Protein AF-A0A9D7UFI7-F1 (afdb_monomer_lite)

Secondary structure (DSSP, 8-state):
----SHHHHHHHHHHHHHHHHHHHHHHHHHHHHHHHH-GGGTT-EEEEEEEETTTEEEEEEES--HHHHHHHHTTTHHHHHHHHHHHHT-SSPPEEEEEE-HHHHHHHHHHHHHHHHTT-

Radius of gyration: 17.79 Å; chains: 1; bounding box: 50×37×48 Å

Foldseek 3Di:
DDDPPDVVVVVQVVLQVVLFVLLLVQLQVVLVVVCVVPVLSPQKDFDGWGGDGNAEIETEIERHDPVSLVCCQPVCVVVSQVSSCVSVVDPDGHHYHYDYPVVVVVVVVVVVVVVVVVVD

Structure (mmCIF, N/CA/C/O backbone):
data_AF-A0A9D7UFI7-F1
#
_entry.id   AF-A0A9D7UFI7-F1
#
loop_
_atom_site.group_PDB
_atom_site.id
_atom_site.type_symbol
_atom_site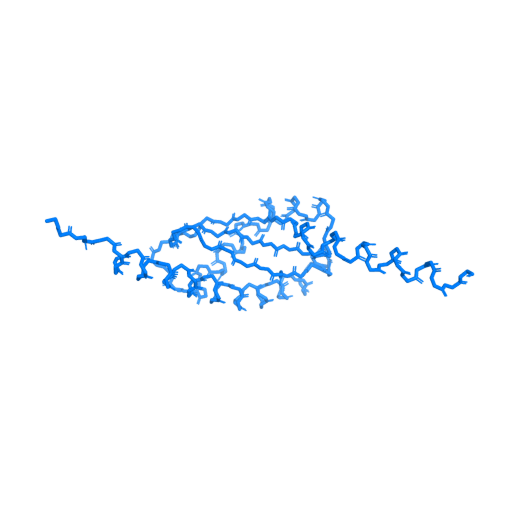.label_atom_id
_atom_site.label_alt_id
_atom_site.label_comp_id
_atom_site.label_asym_id
_atom_site.label_entity_id
_atom_site.label_seq_id
_atom_site.pdbx_PDB_ins_code
_atom_site.Cartn_x
_atom_site.Cartn_y
_atom_site.Cartn_z
_atom_site.occupancy
_atom_site.B_iso_or_equiv
_atom_site.auth_seq_id
_atom_site.auth_comp_id
_atom_site.auth_asym_id
_atom_site.auth_atom_id
_atom_site.pdbx_PDB_model_num
ATOM 1 N N . MET A 1 1 ? -16.752 23.653 34.325 1.00 39.69 1 MET A N 1
ATOM 2 C CA . MET A 1 1 ? -16.369 23.296 32.941 1.00 39.69 1 MET A CA 1
ATOM 3 C C . MET A 1 1 ? -15.681 21.943 32.984 1.00 39.69 1 MET A C 1
ATOM 5 O O . MET A 1 1 ? -14.606 21.852 33.553 1.00 39.69 1 MET A O 1
ATOM 9 N N . ILE A 1 2 ? -16.325 20.886 32.492 1.00 47.53 2 ILE A N 1
ATOM 10 C CA . ILE A 1 2 ? -15.761 19.527 32.475 1.00 47.53 2 ILE A CA 1
ATOM 11 C C . ILE A 1 2 ? -15.267 19.288 31.047 1.00 47.53 2 ILE A C 1
ATOM 13 O O . ILE A 1 2 ? -16.065 19.430 30.129 1.00 47.53 2 ILE A O 1
ATOM 17 N N . LEU A 1 3 ? -13.977 18.988 30.858 1.00 46.88 3 LEU A N 1
ATOM 18 C CA . LEU A 1 3 ? -13.352 18.637 29.573 1.00 46.88 3 LEU A CA 1
ATOM 19 C C . LEU A 1 3 ? -13.590 17.141 29.277 1.00 46.88 3 LEU A C 1
ATOM 21 O O . LEU A 1 3 ? -12.829 16.315 29.774 1.00 46.88 3 LEU A O 1
ATOM 25 N N . PRO A 1 4 ? -14.587 16.729 28.467 1.00 45.06 4 PRO A N 1
ATOM 26 C CA . PRO A 1 4 ? -14.924 15.314 28.302 1.00 45.06 4 PRO A CA 1
ATOM 27 C C . PRO A 1 4 ? -14.201 14.658 27.110 1.00 45.06 4 PRO A C 1
ATOM 29 O O . PRO A 1 4 ? -14.547 13.543 26.725 1.00 45.06 4 PRO A O 1
ATOM 32 N N . ASN A 1 5 ? -13.239 15.335 26.469 1.00 53.03 5 ASN A N 1
ATOM 33 C CA . ASN A 1 5 ? -12.857 15.004 25.088 1.00 53.03 5 ASN A CA 1
ATOM 34 C C . ASN A 1 5 ? -11.418 14.524 24.860 1.00 53.03 5 ASN A C 1
ATOM 36 O O . ASN A 1 5 ? -11.125 14.056 23.762 1.00 53.03 5 ASN A O 1
ATOM 40 N N . ILE A 1 6 ? -10.522 14.574 25.847 1.00 55.50 6 ILE A N 1
ATOM 41 C CA . ILE A 1 6 ? -9.111 14.208 25.617 1.00 55.50 6 ILE A CA 1
ATOM 42 C C . ILE A 1 6 ? -8.944 12.678 25.565 1.00 55.50 6 ILE A C 1
ATOM 44 O O . ILE A 1 6 ? -8.356 12.151 24.623 1.00 55.50 6 ILE A O 1
ATOM 48 N N . GLU A 1 7 ? -9.553 11.928 26.488 1.00 51.19 7 GLU A N 1
ATOM 49 C CA . GLU A 1 7 ? -9.399 10.463 26.546 1.00 51.19 7 GLU A CA 1
ATOM 50 C C . GLU A 1 7 ? -10.063 9.710 25.382 1.00 51.19 7 GLU A C 1
ATOM 52 O O . GLU A 1 7 ? -9.505 8.739 24.863 1.00 51.19 7 GLU A O 1
ATOM 57 N N . LYS A 1 8 ? -11.253 10.143 24.937 1.00 56.25 8 LYS A N 1
ATOM 58 C CA . LYS A 1 8 ? -11.950 9.518 23.795 1.00 56.25 8 LYS A CA 1
ATOM 59 C C . LYS A 1 8 ? -11.202 9.744 22.481 1.00 56.25 8 LYS A C 1
ATOM 61 O O . LYS A 1 8 ? -11.129 8.832 21.657 1.00 56.25 8 LYS A O 1
ATOM 66 N N . THR A 1 9 ? -10.620 10.929 22.312 1.00 59.28 9 THR A N 1
ATOM 67 C CA . THR A 1 9 ? -9.800 11.274 21.144 1.00 59.28 9 THR 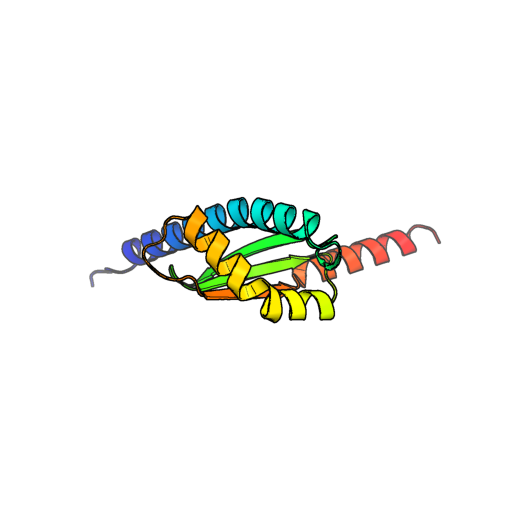A CA 1
ATOM 68 C C . THR A 1 9 ? -8.519 10.441 21.117 1.00 59.28 9 THR A C 1
ATOM 70 O O . THR A 1 9 ? -8.171 9.890 20.074 1.00 59.28 9 THR A O 1
ATOM 73 N N . ASN A 1 10 ? -7.895 10.233 22.279 1.00 62.47 10 ASN A N 1
ATOM 74 C CA . ASN A 1 10 ? -6.679 9.433 22.409 1.00 62.47 10 ASN A CA 1
ATOM 75 C C . ASN A 1 10 ? -6.921 7.941 22.085 1.00 62.47 10 ASN A C 1
ATOM 77 O O . ASN A 1 10 ? -6.212 7.345 21.279 1.00 62.47 10 ASN A O 1
ATOM 81 N N . LYS A 1 11 ? -8.012 7.344 22.594 1.00 69.19 11 LYS A N 1
ATOM 82 C CA . LYS A 1 11 ? -8.381 5.945 22.276 1.00 69.19 11 LYS A CA 1
ATOM 83 C C . LYS A 1 11 ? -8.698 5.718 20.794 1.00 69.19 11 LYS A C 1
ATOM 85 O O .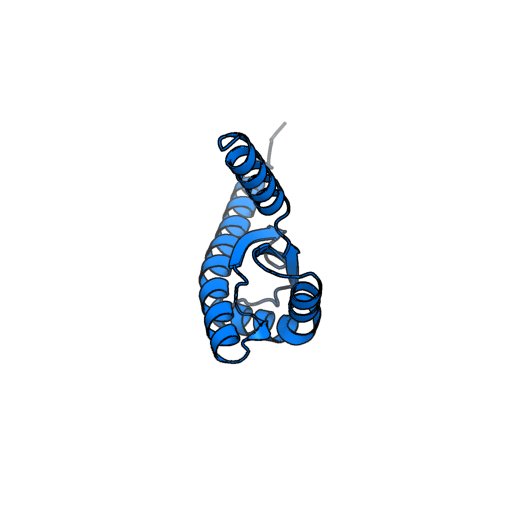 LYS A 1 11 ? -8.431 4.637 20.271 1.00 69.19 11 LYS A O 1
ATOM 90 N N . LYS A 1 12 ? -9.289 6.708 20.119 1.00 72.75 12 LYS A N 1
ATOM 91 C CA . LYS A 1 12 ? -9.553 6.642 18.675 1.00 72.75 12 LYS A CA 1
ATOM 92 C C . LYS A 1 12 ? -8.246 6.668 17.883 1.00 72.75 12 LYS A C 1
ATOM 94 O O . LYS A 1 12 ? -8.062 5.813 17.025 1.00 72.75 12 LYS A O 1
ATOM 99 N N . TYR A 1 13 ? -7.345 7.583 18.229 1.00 76.38 13 TYR A N 1
ATOM 100 C CA . TYR A 1 13 ? -6.035 7.709 17.594 1.00 76.38 13 TYR A CA 1
ATOM 101 C C . TYR A 1 13 ? -5.208 6.420 17.717 1.00 76.38 13 TYR A C 1
ATOM 103 O O . TYR A 1 13 ? -4.695 5.918 16.721 1.00 76.38 13 TYR A O 1
ATOM 111 N N . ILE A 1 14 ? -5.192 5.808 18.907 1.00 84.38 14 ILE A N 1
ATOM 112 C CA . ILE A 1 14 ? -4.508 4.526 19.146 1.00 84.38 14 ILE A CA 1
ATOM 113 C C . ILE A 1 14 ? -5.058 3.417 18.235 1.00 84.38 14 ILE A C 1
ATOM 115 O O . ILE A 1 14 ? -4.289 2.667 17.643 1.00 84.38 14 ILE A O 1
ATOM 119 N N . ARG A 1 15 ? -6.385 3.313 18.076 1.00 85.06 15 ARG A N 1
ATOM 120 C CA . ARG A 1 15 ? -6.993 2.287 17.207 1.00 85.06 15 ARG A CA 1
ATOM 121 C C . ARG A 1 15 ? -6.711 2.517 15.725 1.00 85.06 15 ARG A C 1
ATOM 123 O O . ARG A 1 15 ? -6.515 1.554 14.993 1.00 85.06 15 ARG A O 1
ATOM 130 N N . GLU A 1 16 ? -6.712 3.770 15.280 1.00 89.31 16 GLU A N 1
ATOM 131 C CA . GLU A 1 16 ? -6.353 4.119 13.901 1.00 89.31 16 GLU A CA 1
ATOM 132 C C . GLU A 1 16 ? -4.895 3.749 13.610 1.00 89.31 16 GLU A C 1
ATOM 134 O O . GLU A 1 16 ? -4.612 3.137 12.581 1.00 89.31 16 GLU A O 1
ATOM 139 N N . GLN A 1 17 ? -3.991 4.035 14.549 1.00 89.00 17 GLN A N 1
ATOM 140 C CA . GLN A 1 17 ? -2.586 3.659 14.443 1.00 89.00 17 GLN A CA 1
ATOM 141 C C . GLN A 1 17 ? -2.399 2.136 14.410 1.00 89.00 17 GLN A C 1
ATOM 143 O O . GLN A 1 17 ? -1.719 1.630 13.524 1.00 89.00 17 GLN A O 1
ATOM 148 N N . GLN A 1 18 ? -3.073 1.395 15.295 1.00 90.75 18 GLN A N 1
ATOM 149 C CA . GLN A 1 18 ? -3.029 -0.073 15.307 1.00 90.75 18 GLN A CA 1
ATOM 150 C C . GLN A 1 18 ? -3.502 -0.679 13.983 1.00 90.75 18 GLN A C 1
ATOM 152 O O . GLN A 1 18 ? -2.854 -1.572 13.442 1.00 90.75 18 GLN A O 1
ATOM 157 N N . ILE A 1 19 ? -4.615 -0.186 13.431 1.00 91.31 19 ILE A N 1
ATOM 158 C CA . ILE A 1 19 ? -5.106 -0.657 12.131 1.00 91.31 19 ILE A CA 1
ATOM 159 C C . ILE A 1 19 ? -4.107 -0.321 11.027 1.00 91.31 19 ILE A C 1
ATOM 161 O O . ILE A 1 19 ? -3.887 -1.154 10.152 1.00 91.31 19 ILE A O 1
ATOM 165 N N . ALA A 1 20 ? -3.513 0.873 11.042 1.00 92.94 20 ALA A N 1
ATOM 166 C CA . ALA A 1 20 ? -2.524 1.265 10.046 1.00 92.94 20 ALA A CA 1
ATOM 167 C C . ALA A 1 20 ? -1.275 0.370 10.097 1.00 92.94 20 ALA A C 1
ATOM 169 O O . ALA A 1 20 ? -0.840 -0.112 9.053 1.00 92.94 20 ALA A O 1
ATOM 170 N N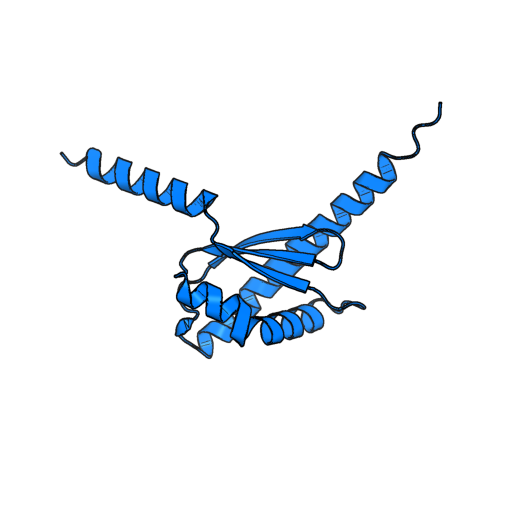 . GLU A 1 21 ? -0.748 0.092 11.292 1.00 93.94 21 GLU A N 1
ATOM 171 C CA . GLU A 1 21 ? 0.418 -0.775 11.502 1.00 93.94 21 GLU A CA 1
ATOM 172 C C . GLU A 1 21 ? 0.141 -2.224 11.088 1.00 93.94 21 GLU A C 1
ATOM 174 O O . GLU A 1 21 ? 0.926 -2.824 10.354 1.00 93.94 21 GLU A O 1
ATOM 179 N N . GLU A 1 22 ? -0.997 -2.789 11.495 1.00 94.00 22 GLU A N 1
ATOM 180 C CA . GLU A 1 22 ? -1.370 -4.145 11.086 1.00 94.00 22 GLU A CA 1
ATOM 181 C C . GLU A 1 22 ? -1.641 -4.222 9.581 1.00 94.00 22 GLU A C 1
ATOM 183 O O . GLU A 1 22 ? -1.200 -5.162 8.919 1.00 94.00 22 GLU A O 1
ATOM 188 N N . SER A 1 23 ? -2.286 -3.204 9.004 1.00 95.31 23 SER A N 1
ATOM 189 C CA . SER A 1 23 ? -2.498 -3.134 7.556 1.00 9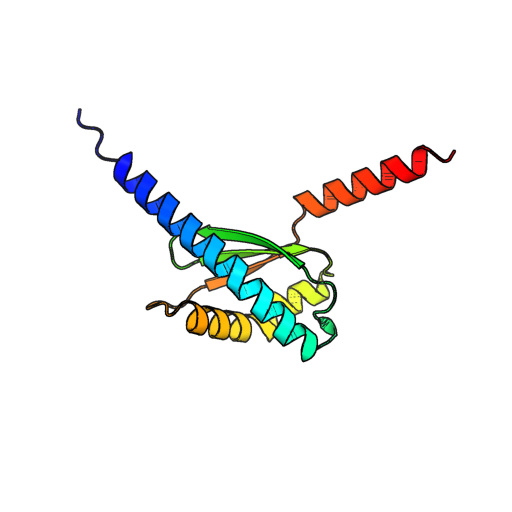5.31 23 SER A CA 1
ATOM 190 C C . SER A 1 23 ? -1.174 -3.073 6.802 1.00 95.31 23 SER A C 1
ATOM 192 O O . SER A 1 23 ? -1.021 -3.778 5.812 1.00 95.31 23 SER A O 1
ATOM 194 N N . TYR A 1 24 ? -0.207 -2.284 7.276 1.00 96.06 24 TYR A N 1
ATOM 195 C CA . TYR A 1 24 ? 1.128 -2.188 6.684 1.00 96.06 24 TYR A CA 1
ATOM 196 C C . TYR A 1 24 ? 1.818 -3.557 6.620 1.00 96.06 24 TYR A C 1
ATOM 198 O O . TYR A 1 24 ? 2.227 -3.990 5.544 1.00 96.06 24 TYR A O 1
ATOM 206 N N . LYS A 1 25 ? 1.855 -4.288 7.743 1.00 95.69 25 LYS A N 1
ATOM 207 C CA . LYS A 1 25 ? 2.466 -5.628 7.812 1.00 95.69 25 LYS A CA 1
ATOM 208 C C . LYS A 1 25 ? 1.831 -6.604 6.821 1.00 95.69 25 LYS A C 1
ATOM 210 O O . LYS A 1 25 ? 2.538 -7.342 6.140 1.00 95.69 25 LYS A O 1
ATOM 215 N N . ARG A 1 26 ? 0.496 -6.615 6.728 1.00 95.56 26 ARG A N 1
ATOM 216 C CA . ARG A 1 26 ? -0.232 -7.510 5.810 1.00 95.56 26 ARG A CA 1
ATOM 217 C C . ARG A 1 26 ? -0.056 -7.108 4.354 1.00 95.56 26 ARG A C 1
ATOM 219 O O . ARG A 1 26 ? 0.100 -7.979 3.505 1.00 95.56 26 ARG A O 1
ATOM 226 N N . LEU A 1 27 ? -0.056 -5.810 4.071 1.00 96.25 27 LEU A N 1
ATOM 227 C CA . LEU A 1 27 ? 0.109 -5.302 2.718 1.00 96.25 27 LEU A CA 1
ATOM 228 C C . LEU A 1 27 ? 1.491 -5.623 2.139 1.00 96.25 27 LEU A C 1
ATOM 230 O O . LEU A 1 27 ? 1.558 -5.902 0.950 1.00 96.25 27 LEU A O 1
ATOM 234 N N . ILE A 1 28 ? 2.561 -5.654 2.944 1.00 95.00 28 ILE A N 1
ATOM 235 C CA . ILE A 1 28 ? 3.886 -6.095 2.466 1.00 95.00 28 ILE A CA 1
ATOM 236 C C . ILE A 1 28 ? 3.813 -7.516 1.897 1.00 95.00 28 ILE A C 1
ATOM 238 O O . ILE A 1 28 ? 4.307 -7.760 0.799 1.00 95.00 28 ILE A O 1
ATOM 242 N N . GLN A 1 29 ? 3.176 -8.441 2.623 1.00 94.31 29 GLN A N 1
ATOM 243 C CA . GLN A 1 29 ? 3.030 -9.819 2.156 1.00 94.31 29 GLN A CA 1
ATOM 244 C C . GLN A 1 29 ? 2.148 -9.888 0.907 1.00 94.31 29 GLN A C 1
ATOM 246 O O . GLN A 1 29 ? 2.539 -10.501 -0.075 1.00 94.31 29 GLN A O 1
ATOM 251 N N . ILE A 1 30 ? 1.001 -9.199 0.914 1.00 95.12 30 ILE A N 1
ATOM 252 C CA . ILE A 1 30 ? 0.083 -9.170 -0.234 1.00 95.12 30 ILE A CA 1
ATOM 253 C C . ILE A 1 30 ? 0.781 -8.629 -1.485 1.00 95.12 30 ILE A C 1
ATOM 255 O O . ILE A 1 30 ? 0.608 -9.183 -2.562 1.00 95.12 30 ILE A O 1
ATOM 259 N N . MET A 1 31 ? 1.557 -7.550 -1.361 1.00 94.69 31 MET A N 1
ATOM 260 C CA . MET A 1 31 ? 2.282 -6.978 -2.495 1.00 94.69 31 MET A CA 1
ATOM 261 C C . MET A 1 31 ? 3.349 -7.930 -3.024 1.00 94.69 31 MET A C 1
ATOM 263 O O . MET A 1 31 ? 3.504 -8.018 -4.236 1.00 94.69 31 MET A O 1
ATOM 267 N N . ARG A 1 32 ? 4.045 -8.661 -2.146 1.00 93.25 32 ARG A N 1
ATOM 268 C CA . ARG A 1 32 ? 5.000 -9.694 -2.564 1.00 93.25 32 ARG A CA 1
ATOM 269 C C . ARG A 1 32 ? 4.302 -10.800 -3.352 1.00 93.25 32 ARG A C 1
ATOM 271 O O . ARG A 1 32 ? 4.693 -11.044 -4.482 1.00 93.25 32 ARG A O 1
ATOM 278 N N . ASP A 1 33 ? 3.226 -11.363 -2.804 1.00 93.69 33 ASP A N 1
ATOM 279 C CA . ASP A 1 33 ? 2.464 -12.432 -3.460 1.00 93.69 33 ASP A CA 1
ATOM 280 C C . ASP A 1 33 ? 1.925 -11.976 -4.831 1.00 93.69 33 ASP A C 1
ATOM 282 O O . ASP A 1 33 ? 1.947 -12.728 -5.795 1.00 93.69 33 ASP A O 1
ATOM 286 N N . LEU A 1 34 ? 1.469 -10.722 -4.941 1.00 93.31 34 LEU A N 1
ATOM 287 C CA . LEU A 1 34 ? 1.010 -10.160 -6.215 1.00 93.31 34 LEU A CA 1
ATOM 288 C C . LEU A 1 34 ? 2.151 -9.885 -7.200 1.00 93.31 34 LEU A C 1
ATOM 290 O O . LEU A 1 34 ? 1.933 -9.987 -8.400 1.00 93.31 34 LEU A O 1
ATOM 294 N N . THR A 1 35 ? 3.340 -9.534 -6.712 1.00 92.50 35 THR A N 1
ATOM 295 C CA . THR A 1 35 ? 4.526 -9.325 -7.559 1.00 92.50 35 THR A CA 1
ATOM 296 C C . THR A 1 35 ? 5.031 -10.646 -8.130 1.00 92.50 35 THR A C 1
ATOM 298 O O . THR A 1 35 ? 5.454 -10.687 -9.279 1.00 92.50 35 THR A O 1
ATOM 301 N N . ASP A 1 36 ? 4.937 -11.730 -7.355 1.00 91.50 36 ASP A N 1
ATOM 302 C CA . ASP A 1 36 ? 5.269 -13.079 -7.825 1.00 91.50 36 ASP A CA 1
ATOM 303 C C . ASP A 1 36 ? 4.305 -13.555 -8.934 1.00 91.50 36 ASP A C 1
ATOM 305 O O . ASP A 1 36 ? 4.655 -14.419 -9.736 1.00 91.50 36 ASP A O 1
ATOM 309 N N . GLU A 1 37 ? 3.092 -12.993 -8.995 1.00 92.00 37 GLU A N 1
ATOM 310 C CA . GLU A 1 37 ? 2.101 -13.276 -10.039 1.00 92.00 37 GLU A CA 1
ATOM 311 C C . GLU A 1 37 ? 2.179 -12.327 -11.249 1.00 92.00 37 GLU A C 1
ATOM 313 O O . GLU A 1 37 ? 1.866 -12.746 -12.363 1.00 92.00 37 GLU A O 1
ATOM 318 N N . ASP A 1 38 ? 2.553 -11.060 -11.042 1.00 90.88 38 ASP A N 1
ATOM 319 C CA . ASP A 1 38 ? 2.690 -10.044 -12.091 1.00 90.88 38 ASP A CA 1
ATOM 320 C C . ASP A 1 38 ? 3.909 -9.135 -11.846 1.00 90.88 38 ASP A C 1
ATOM 322 O O . ASP A 1 38 ? 3.920 -8.281 -10.949 1.00 90.88 38 ASP A O 1
ATOM 326 N N . GLU A 1 39 ? 4.911 -9.259 -12.721 1.00 88.88 39 GLU A N 1
ATOM 327 C CA . GLU A 1 39 ? 6.140 -8.459 -12.708 1.00 88.88 39 GLU A CA 1
ATOM 328 C C . GLU A 1 39 ? 5.886 -6.950 -12.847 1.00 88.88 39 GLU A C 1
ATOM 330 O O . GLU A 1 39 ? 6.730 -6.146 -12.449 1.00 88.88 39 GLU A O 1
ATOM 335 N N . ASN A 1 40 ? 4.719 -6.529 -13.347 1.00 88.19 40 ASN A N 1
ATOM 336 C CA . ASN A 1 40 ? 4.351 -5.116 -13.451 1.00 88.19 40 ASN A CA 1
ATOM 337 C C . ASN A 1 40 ? 4.258 -4.423 -12.075 1.00 88.19 40 ASN A C 1
ATOM 339 O O . ASN A 1 40 ? 4.313 -3.194 -11.985 1.00 88.19 40 ASN A O 1
ATOM 343 N N . LEU A 1 41 ? 4.141 -5.192 -10.987 1.00 90.06 41 LEU A N 1
ATOM 344 C CA . LEU A 1 41 ? 4.173 -4.693 -9.608 1.00 90.06 41 LEU A CA 1
ATOM 345 C C . LEU A 1 41 ? 5.577 -4.711 -8.984 1.00 90.06 41 LEU A C 1
ATOM 347 O O . LEU A 1 41 ? 5.753 -4.253 -7.852 1.00 90.06 41 LEU A O 1
ATOM 351 N N . SER A 1 42 ? 6.580 -5.196 -9.718 1.00 90.88 42 SER A N 1
ATOM 352 C CA . SER A 1 42 ? 7.963 -5.248 -9.257 1.00 90.88 42 SER A CA 1
ATOM 353 C C . SER A 1 42 ? 8.524 -3.851 -8.989 1.00 90.88 42 SER A C 1
ATOM 355 O O . SER A 1 42 ? 8.190 -2.871 -9.656 1.00 90.88 42 SER A O 1
ATOM 357 N N . GLY A 1 43 ? 9.373 -3.756 -7.964 1.00 88.50 43 GLY A N 1
ATOM 358 C CA . GLY A 1 43 ? 9.988 -2.503 -7.517 1.00 88.50 43 GLY A CA 1
ATOM 359 C C . GLY A 1 43 ? 9.105 -1.631 -6.617 1.00 88.50 43 GLY A C 1
ATOM 360 O O . GLY A 1 43 ? 9.643 -0.781 -5.908 1.00 88.50 43 GLY A O 1
ATOM 361 N N . ILE A 1 44 ? 7.791 -1.878 -6.556 1.00 92.50 44 ILE A N 1
ATOM 362 C CA . ILE A 1 44 ? 6.873 -1.094 -5.724 1.00 92.50 44 ILE A CA 1
ATOM 363 C C . ILE A 1 44 ? 7.061 -1.441 -4.244 1.00 92.50 44 ILE A C 1
ATOM 365 O O . ILE A 1 44 ? 6.857 -2.579 -3.816 1.00 92.50 44 ILE A O 1
ATOM 369 N N . LYS A 1 45 ? 7.372 -0.436 -3.426 1.00 93.25 45 LYS A N 1
ATOM 370 C CA . LYS A 1 45 ? 7.527 -0.578 -1.973 1.00 93.25 45 LYS A CA 1
ATOM 371 C C . LYS A 1 45 ? 6.444 0.195 -1.245 1.00 93.25 45 LYS A C 1
ATOM 373 O O . LYS A 1 45 ? 6.149 1.330 -1.593 1.00 93.25 45 LYS A O 1
ATOM 378 N N . ILE A 1 46 ? 5.874 -0.388 -0.193 1.00 95.00 46 ILE A N 1
ATOM 379 C CA . ILE A 1 46 ? 4.978 0.348 0.706 1.00 95.00 46 ILE A CA 1
ATOM 380 C C . ILE A 1 46 ? 5.826 1.076 1.738 1.00 95.00 46 ILE A C 1
ATOM 382 O O . ILE A 1 46 ? 6.492 0.446 2.561 1.00 95.00 46 ILE A O 1
ATOM 386 N N . THR A 1 47 ? 5.759 2.401 1.730 1.00 93.94 47 THR A N 1
ATOM 387 C CA . THR A 1 47 ? 6.518 3.248 2.653 1.00 93.94 47 THR A CA 1
ATOM 388 C C . THR A 1 47 ? 5.720 3.548 3.913 1.00 93.94 47 THR A C 1
ATOM 390 O O . THR A 1 47 ? 6.255 3.540 5.020 1.00 93.94 47 THR A O 1
ATOM 393 N N . LYS A 1 48 ? 4.409 3.783 3.770 1.00 93.25 48 LYS A N 1
ATOM 394 C CA . LYS A 1 48 ? 3.567 4.253 4.872 1.00 93.25 48 LYS A CA 1
ATOM 395 C C . LYS A 1 48 ? 2.105 3.899 4.667 1.00 93.25 48 LYS A C 1
ATOM 397 O O . LYS A 1 48 ? 1.577 3.952 3.563 1.00 93.25 48 LYS A 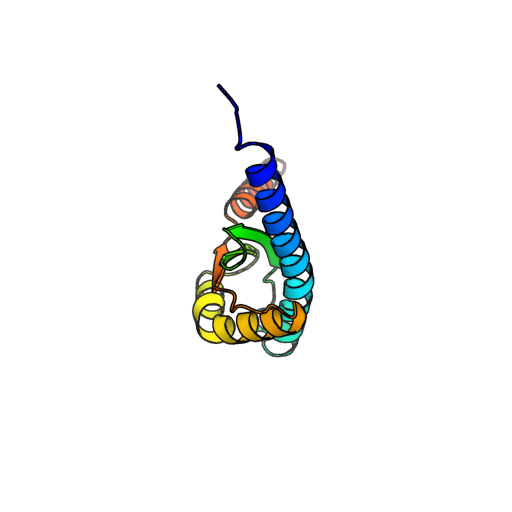O 1
ATOM 402 N N . VAL A 1 49 ? 1.403 3.628 5.763 1.00 95.00 49 VAL A N 1
ATOM 403 C CA . VAL A 1 49 ? -0.059 3.505 5.771 1.00 95.00 49 VAL A CA 1
ATOM 404 C C . VAL A 1 49 ? -0.625 4.483 6.787 1.00 95.00 49 VAL A C 1
ATOM 406 O O . VAL A 1 49 ? -0.134 4.592 7.908 1.00 95.00 49 VAL A O 1
ATOM 409 N N . ARG A 1 50 ? -1.666 5.218 6.396 1.00 92.81 50 ARG A N 1
ATOM 410 C CA . ARG A 1 50 ? -2.431 6.091 7.290 1.00 92.81 50 ARG A CA 1
ATOM 411 C C . ARG A 1 50 ? -3.886 5.656 7.302 1.00 92.81 50 ARG A C 1
ATOM 413 O O . ARG A 1 50 ? -4.519 5.589 6.249 1.00 92.81 50 ARG A O 1
ATOM 420 N N . ALA A 1 51 ? -4.424 5.421 8.491 1.00 91.44 51 ALA A N 1
ATOM 421 C CA . ALA A 1 51 ? -5.851 5.222 8.680 1.00 91.44 51 ALA A CA 1
ATOM 422 C C . ALA A 1 51 ? -6.539 6.566 8.957 1.00 91.44 51 ALA A C 1
ATOM 424 O O . ALA A 1 51 ? -6.016 7.405 9.688 1.00 91.44 51 ALA A O 1
ATOM 425 N N . LYS A 1 52 ? -7.712 6.783 8.362 1.00 87.75 52 LYS A N 1
ATOM 426 C CA . LYS A 1 52 ? -8.626 7.875 8.715 1.00 87.75 52 LYS A CA 1
ATOM 427 C C . LYS A 1 52 ? -9.929 7.244 9.184 1.00 87.75 52 LYS A C 1
ATOM 429 O O . LYS A 1 52 ? -10.717 6.751 8.374 1.00 87.75 52 LYS A O 1
ATOM 434 N N . GLY A 1 53 ? -10.169 7.248 10.490 1.00 84.75 53 GLY A N 1
ATOM 435 C CA . GLY A 1 53 ? -11.155 6.339 11.064 1.00 84.75 53 GLY A CA 1
ATOM 436 C C . GLY A 1 53 ? -10.696 4.886 10.956 1.00 84.75 53 GLY A C 1
ATOM 437 O O . GLY A 1 53 ? -9.549 4.589 10.641 1.00 84.75 53 GLY A O 1
ATOM 438 N N . LEU A 1 54 ? -11.627 3.962 11.180 1.00 83.75 54 LEU A N 1
ATOM 439 C CA . LEU A 1 54 ? -11.334 2.529 11.099 1.00 83.75 54 LEU A CA 1
ATOM 440 C C . LEU A 1 54 ? -11.528 1.965 9.682 1.00 83.75 54 LEU A C 1
ATOM 442 O O . LEU A 1 54 ? -11.159 0.832 9.428 1.00 83.75 54 LEU A O 1
ATOM 446 N N . GLN A 1 55 ? -12.113 2.738 8.762 1.00 87.50 55 GLN A N 1
ATOM 447 C CA . GLN A 1 55 ? -12.569 2.238 7.459 1.00 87.50 55 GLN A CA 1
ATOM 448 C C . GLN A 1 55 ? -11.736 2.721 6.274 1.00 87.50 55 GLN A C 1
ATOM 450 O O . GLN A 1 55 ? -11.773 2.080 5.231 1.00 87.50 55 GLN A O 1
ATOM 455 N N . VAL A 1 56 ? -11.016 3.840 6.382 1.00 92.56 56 VAL A N 1
ATOM 456 C CA . VAL A 1 56 ? -10.299 4.428 5.242 1.00 92.56 56 VAL A CA 1
ATOM 457 C C . VAL A 1 56 ? -8.802 4.280 5.443 1.00 92.56 56 VAL A C 1
ATOM 459 O O . VAL A 1 56 ? -8.270 4.780 6.430 1.00 92.56 56 VAL A O 1
ATOM 462 N N . LEU A 1 57 ? -8.124 3.655 4.482 1.00 94.94 57 LEU A N 1
ATOM 463 C CA . LEU A 1 57 ? -6.671 3.529 4.440 1.00 94.94 57 LEU A CA 1
ATOM 464 C C . LEU A 1 57 ? -6.101 4.288 3.247 1.00 94.94 57 LEU A C 1
ATOM 466 O O . LEU A 1 57 ? -6.536 4.124 2.106 1.00 94.94 57 LEU A O 1
ATOM 470 N N . ARG A 1 58 ? -5.091 5.105 3.523 1.00 95.44 58 ARG A N 1
ATOM 471 C CA . ARG A 1 58 ? -4.232 5.732 2.522 1.00 95.44 58 ARG A CA 1
ATOM 472 C C . ARG A 1 58 ? -2.890 5.027 2.566 1.00 95.44 58 ARG A C 1
ATOM 474 O O . ARG A 1 58 ? -2.236 5.035 3.608 1.00 95.44 58 ARG A O 1
ATOM 481 N N . ILE A 1 59 ? -2.530 4.397 1.461 1.00 96.56 59 ILE A N 1
ATOM 482 C CA . ILE A 1 59 ? -1.320 3.598 1.321 1.00 96.56 59 ILE A CA 1
ATOM 483 C C . ILE A 1 59 ? -0.361 4.416 0.464 1.00 96.56 59 ILE A C 1
ATOM 485 O O . ILE A 1 59 ? -0.711 4.808 -0.646 1.00 96.56 59 ILE A O 1
ATOM 489 N N . TYR A 1 60 ? 0.807 4.719 1.002 1.00 95.00 60 TYR A N 1
ATOM 490 C CA . TYR A 1 60 ? 1.860 5.434 0.303 1.00 95.00 60 TYR A CA 1
ATOM 491 C C . TYR A 1 60 ? 2.878 4.419 -0.192 1.00 95.00 60 TYR A C 1
ATOM 493 O O . TYR A 1 60 ? 3.242 3.486 0.535 1.00 95.00 60 TYR A O 1
ATOM 501 N N . VAL A 1 61 ? 3.253 4.576 -1.452 1.00 94.75 61 VAL A N 1
ATOM 502 C CA . VAL A 1 61 ? 4.149 3.681 -2.166 1.00 94.75 61 VAL A CA 1
ATOM 503 C C . VAL A 1 61 ? 5.269 4.463 -2.828 1.00 94.75 61 VAL A C 1
ATOM 505 O O . VAL A 1 61 ? 5.106 5.634 -3.163 1.00 94.75 61 VAL A O 1
ATOM 508 N N . ASP A 1 62 ? 6.383 3.785 -3.033 1.00 92.44 62 ASP A N 1
ATOM 509 C CA . ASP A 1 62 ? 7.573 4.303 -3.689 1.00 92.44 62 ASP A CA 1
ATOM 510 C C . ASP A 1 62 ? 8.115 3.281 -4.702 1.00 92.44 62 ASP A C 1
ATOM 512 O O . ASP A 1 62 ? 7.657 2.132 -4.730 1.00 92.44 62 ASP A O 1
ATOM 516 N N . GLY A 1 63 ? 9.032 3.705 -5.575 1.00 88.38 63 GLY A N 1
ATOM 517 C CA . GLY A 1 63 ? 9.588 2.871 -6.642 1.00 88.38 63 GLY A CA 1
ATOM 518 C C . GLY A 1 63 ? 8.567 2.510 -7.725 1.00 88.38 63 GLY A C 1
ATOM 519 O O . GLY A 1 63 ? 8.700 1.481 -8.382 1.00 88.38 63 GLY A O 1
ATOM 520 N N . CYS A 1 64 ? 7.517 3.324 -7.892 1.00 89.62 64 CYS A N 1
ATOM 521 C CA . CYS A 1 64 ? 6.446 3.078 -8.856 1.00 89.62 64 CYS A CA 1
ATOM 522 C C . CYS A 1 64 ? 6.252 4.255 -9.820 1.00 89.62 64 CYS A C 1
ATOM 524 O O . CYS A 1 64 ? 6.269 5.423 -9.429 1.00 89.62 64 CYS A O 1
ATOM 526 N N . SER A 1 65 ? 6.003 3.940 -11.089 1.00 90.19 65 SER A N 1
ATOM 527 C CA . SER A 1 65 ? 5.588 4.909 -12.102 1.00 90.19 65 SER A CA 1
ATOM 528 C C . SER A 1 65 ? 4.125 5.333 -11.924 1.00 90.19 65 SER A C 1
ATOM 530 O O . SER A 1 65 ? 3.309 4.657 -11.291 1.00 90.19 65 SER A O 1
ATOM 532 N N . THR A 1 66 ? 3.734 6.433 -12.570 1.00 89.00 66 THR A N 1
ATOM 533 C CA . THR A 1 66 ? 2.332 6.890 -12.579 1.00 89.00 66 THR A CA 1
ATOM 534 C C . THR A 1 66 ? 1.377 5.875 -13.220 1.00 89.00 66 THR A C 1
ATOM 536 O O . THR A 1 66 ? 0.216 5.786 -12.814 1.00 89.00 66 THR A O 1
ATOM 539 N N . ALA A 1 67 ? 1.846 5.084 -14.191 1.00 90.31 67 ALA A N 1
ATOM 540 C CA . ALA A 1 67 ? 1.076 4.005 -14.811 1.00 90.31 67 ALA A CA 1
ATOM 541 C C . ALA A 1 67 ? 0.856 2.833 -13.840 1.00 90.31 67 ALA A C 1
ATOM 543 O O . ALA A 1 67 ? -0.268 2.347 -13.699 1.00 90.31 67 ALA A O 1
ATOM 544 N N . GLN A 1 68 ? 1.893 2.440 -13.097 1.00 92.31 68 GLN A N 1
ATOM 545 C CA . GLN A 1 68 ? 1.780 1.422 -12.049 1.00 92.31 68 GLN A CA 1
ATOM 546 C C . GLN A 1 68 ? 0.846 1.881 -10.921 1.00 92.31 68 GLN A C 1
ATOM 548 O O . GLN A 1 68 ? -0.027 1.126 -10.498 1.00 92.31 68 GLN A O 1
ATOM 553 N N . LEU A 1 69 ? 0.924 3.149 -10.500 1.00 94.00 69 LEU A N 1
ATOM 554 C CA . LEU A 1 69 ? 0.001 3.711 -9.509 1.00 94.00 69 LEU A CA 1
ATOM 555 C C . LEU A 1 69 ? -1.465 3.689 -9.985 1.00 94.00 69 LEU A C 1
ATOM 557 O O . LEU A 1 69 ? -2.379 3.435 -9.191 1.00 94.00 69 LEU A O 1
ATOM 561 N N . LYS A 1 70 ? -1.712 3.959 -11.274 1.00 93.31 70 LYS A N 1
ATOM 562 C CA . LYS A 1 70 ? -3.053 3.838 -11.869 1.00 93.31 70 LYS A CA 1
ATOM 563 C C . LYS A 1 70 ? -3.538 2.392 -11.847 1.00 93.31 70 LYS A C 1
ATOM 565 O O . LYS A 1 70 ? -4.678 2.162 -11.455 1.00 93.31 70 LYS A O 1
ATOM 570 N N . SER A 1 71 ? -2.671 1.441 -12.182 1.00 93.56 71 SER A N 1
ATOM 571 C CA . SER A 1 71 ? -2.983 0.007 -12.144 1.00 93.56 71 SER A CA 1
ATOM 572 C C . SER A 1 71 ? -3.305 -0.451 -10.715 1.00 93.56 71 SER A C 1
ATOM 574 O O . SER A 1 71 ? -4.319 -1.110 -10.487 1.00 93.56 71 SER A O 1
ATOM 576 N N . LEU A 1 72 ? -2.540 0.010 -9.716 1.00 94.31 72 LEU A N 1
ATOM 577 C CA . LEU A 1 72 ? -2.820 -0.226 -8.294 1.00 94.31 72 LEU A CA 1
ATOM 578 C C . LEU A 1 72 ? -4.192 0.294 -7.858 1.00 94.31 72 LEU A C 1
ATOM 580 O O . LEU A 1 72 ? -4.924 -0.397 -7.151 1.00 94.31 72 LEU A O 1
ATOM 584 N N . ASN A 1 73 ? -4.551 1.514 -8.264 1.00 95.38 73 ASN A N 1
ATOM 585 C CA . ASN A 1 73 ? -5.835 2.125 -7.913 1.00 95.38 73 ASN A CA 1
ATOM 586 C C . ASN A 1 73 ? -7.014 1.638 -8.775 1.00 95.38 73 ASN A C 1
ATOM 588 O O . ASN A 1 73 ? -8.162 1.855 -8.379 1.00 95.38 73 ASN A O 1
ATOM 592 N N . GLY A 1 74 ? -6.749 1.003 -9.915 1.00 93.69 74 GLY A N 1
ATOM 593 C CA . GLY A 1 74 ? -7.744 0.449 -10.829 1.00 93.69 74 GLY A CA 1
ATOM 594 C C . GLY A 1 74 ? -7.881 -1.061 -10.669 1.00 93.69 74 GLY A C 1
ATOM 595 O O . GLY A 1 74 ? -8.735 -1.539 -9.922 1.00 93.69 74 GLY A O 1
ATOM 596 N N . GLU A 1 75 ? -7.030 -1.795 -11.377 1.00 93.44 75 GLU A N 1
ATOM 597 C CA . GLU A 1 75 ? -7.082 -3.251 -11.543 1.00 93.44 75 GLU A CA 1
ATOM 598 C C . GLU A 1 75 ? -6.865 -3.996 -10.218 1.00 93.44 75 GLU A C 1
ATOM 600 O O . GLU A 1 75 ? -7.672 -4.843 -9.825 1.00 93.44 75 GLU A O 1
ATOM 605 N N . TYR A 1 76 ? -5.830 -3.622 -9.463 1.00 94.44 76 TYR A N 1
ATOM 606 C CA . TYR A 1 76 ? -5.431 -4.357 -8.257 1.00 94.44 76 TYR A CA 1
ATOM 607 C C . TYR A 1 76 ? -6.195 -3.950 -6.997 1.00 94.44 76 TYR A C 1
ATOM 609 O O . TYR A 1 76 ? -6.284 -4.722 -6.035 1.00 94.44 76 TYR A O 1
ATOM 617 N N . LYS A 1 77 ? -6.803 -2.761 -6.988 1.00 94.75 77 LYS A N 1
ATOM 618 C CA . LYS A 1 77 ? -7.418 -2.155 -5.798 1.00 94.75 77 LYS A CA 1
ATOM 619 C C . LYS A 1 77 ? -8.420 -3.072 -5.107 1.00 94.75 77 LYS A C 1
ATOM 621 O O . LYS A 1 77 ? -8.384 -3.239 -3.887 1.00 94.75 77 LYS A O 1
ATOM 626 N N . ASN A 1 78 ? -9.335 -3.664 -5.870 1.00 94.38 78 ASN A N 1
ATOM 627 C CA . ASN A 1 78 ? -10.386 -4.508 -5.302 1.00 94.38 78 ASN A CA 1
ATOM 628 C C . ASN A 1 78 ? -9.838 -5.821 -4.746 1.00 94.38 78 ASN A C 1
ATOM 630 O O . ASN A 1 78 ? -10.291 -6.269 -3.690 1.00 94.38 78 ASN A O 1
ATOM 634 N N . ARG A 1 79 ? -8.841 -6.395 -5.421 1.00 94.56 79 ARG A N 1
ATOM 635 C CA . ARG A 1 79 ? -8.170 -7.618 -4.987 1.00 94.56 79 ARG A CA 1
ATOM 636 C C . ARG A 1 79 ? -7.378 -7.384 -3.704 1.00 94.56 79 ARG A C 1
ATOM 638 O O . ARG A 1 79 ? -7.588 -8.104 -2.731 1.00 94.56 79 ARG A O 1
ATOM 645 N N . ILE A 1 80 ? -6.564 -6.328 -3.654 1.00 95.25 80 ILE A N 1
ATOM 646 C CA . ILE A 1 80 ? -5.798 -5.961 -2.454 1.00 95.25 80 ILE A CA 1
ATOM 647 C C . ILE A 1 80 ? -6.744 -5.676 -1.283 1.00 95.25 80 ILE A C 1
ATOM 649 O O . ILE A 1 80 ? -6.541 -6.192 -0.186 1.00 95.25 80 ILE A O 1
ATOM 653 N N . ARG A 1 81 ? -7.832 -4.929 -1.512 1.00 94.88 81 ARG A N 1
ATOM 654 C CA . ARG A 1 81 ? -8.864 -4.674 -0.493 1.00 94.88 81 ARG A CA 1
ATOM 655 C C . ARG A 1 81 ? -9.465 -5.973 0.050 1.00 94.88 81 ARG A C 1
ATOM 657 O O . ARG A 1 81 ? -9.663 -6.086 1.259 1.00 94.88 81 ARG A O 1
ATOM 664 N N . HIS A 1 82 ? -9.765 -6.935 -0.822 1.00 93.06 82 HIS A N 1
ATOM 665 C CA . HIS A 1 82 ? -10.318 -8.229 -0.426 1.00 93.06 82 HIS A CA 1
ATOM 666 C C . HIS A 1 82 ? -9.324 -9.042 0.415 1.00 93.06 82 HIS A C 1
ATOM 668 O O . HIS A 1 82 ? -9.675 -9.490 1.507 1.00 93.06 82 HIS A O 1
ATOM 674 N N . LEU A 1 83 ? -8.079 -9.182 -0.054 1.00 93.88 83 LEU A N 1
ATOM 675 C CA . LEU A 1 83 ? -7.018 -9.908 0.653 1.00 93.88 83 LEU A CA 1
ATOM 676 C C . LEU A 1 83 ? -6.725 -9.280 2.020 1.00 93.88 83 LEU A C 1
ATOM 678 O O . LEU A 1 83 ? -6.652 -9.984 3.029 1.00 93.88 83 LEU A O 1
ATOM 682 N N . LEU A 1 84 ? -6.661 -7.949 2.076 1.00 93.75 84 LEU A N 1
ATOM 683 C CA . LEU A 1 84 ? -6.457 -7.213 3.316 1.00 93.75 84 LEU A CA 1
ATOM 684 C C . LEU A 1 84 ? -7.617 -7.436 4.294 1.00 93.75 84 LEU A C 1
ATOM 686 O O . LEU A 1 84 ? -7.383 -7.784 5.451 1.00 93.75 84 LEU A O 1
ATOM 690 N N . GLY A 1 85 ? -8.863 -7.316 3.824 1.00 92.00 85 GLY A N 1
ATOM 691 C CA . GLY A 1 85 ? -10.056 -7.561 4.636 1.00 92.00 85 GLY A CA 1
ATOM 692 C C . GLY A 1 85 ? -10.108 -8.980 5.207 1.00 92.00 85 GLY A C 1
ATOM 693 O O . GLY A 1 85 ? -10.399 -9.150 6.392 1.00 92.00 85 GLY A O 1
ATOM 694 N N . LYS A 1 86 ? -9.746 -9.988 4.400 1.00 90.88 86 LYS A N 1
ATOM 695 C CA . LYS A 1 86 ? -9.632 -11.387 4.836 1.00 90.88 86 LYS A CA 1
ATOM 696 C C . LYS A 1 86 ? -8.549 -11.557 5.906 1.00 90.88 86 LYS A C 1
ATOM 698 O O . LYS A 1 86 ? -8.790 -12.217 6.912 1.00 90.88 86 LYS A O 1
ATOM 703 N N . SER A 1 87 ? -7.382 -10.940 5.709 1.00 90.62 87 SER A N 1
ATOM 704 C CA . SER A 1 87 ? -6.243 -11.058 6.631 1.00 90.62 87 SER A CA 1
ATOM 705 C C . SER A 1 87 ? -6.483 -10.401 7.995 1.00 90.62 87 SER A C 1
ATOM 707 O O . SER A 1 87 ? -6.008 -10.906 9.008 1.00 90.62 87 SER A O 1
ATOM 709 N N . LEU A 1 88 ? -7.243 -9.303 8.030 1.00 88.31 88 LEU A N 1
ATOM 710 C CA . LEU A 1 88 ? -7.511 -8.527 9.243 1.00 88.31 88 LEU A CA 1
ATOM 711 C C . LEU A 1 88 ? -8.820 -8.928 9.944 1.00 88.31 88 LEU A C 1
ATOM 713 O O . LEU A 1 88 ? -9.125 -8.386 11.004 1.00 88.31 88 LEU A O 1
ATOM 717 N N . GLN A 1 89 ? -9.604 -9.844 9.359 1.00 87.44 89 GLN A N 1
ATOM 718 C CA . GLN A 1 89 ? -10.891 -10.319 9.894 1.00 87.44 89 GLN A CA 1
ATOM 719 C C . GLN A 1 89 ? -11.847 -9.176 10.289 1.00 87.44 89 GLN A C 1
ATOM 721 O O . GLN A 1 89 ? -12.533 -9.213 11.314 1.00 87.44 89 GLN A O 1
ATOM 726 N N . LEU A 1 90 ? -11.881 -8.115 9.481 1.00 81.56 90 LEU A N 1
ATOM 727 C CA . LEU A 1 90 ? -12.661 -6.921 9.797 1.00 81.56 90 LEU A CA 1
ATOM 728 C C . LEU A 1 90 ? -14.152 -7.154 9.544 1.00 81.56 90 LEU A C 1
ATOM 730 O O . LEU A 1 90 ? -14.552 -7.715 8.528 1.00 81.56 90 LEU A O 1
ATOM 734 N N . ARG A 1 91 ? -14.994 -6.637 10.447 1.00 83.00 91 ARG A N 1
ATOM 735 C CA . ARG A 1 91 ? -16.464 -6.659 10.298 1.00 83.00 91 ARG A CA 1
ATOM 736 C C . ARG A 1 91 ? -16.992 -5.691 9.237 1.00 83.00 91 ARG A C 1
ATOM 738 O O . ARG A 1 91 ? -18.159 -5.759 8.876 1.00 83.00 91 ARG A O 1
ATOM 745 N N . TYR A 1 92 ? -16.164 -4.755 8.790 1.00 80.88 92 TYR A N 1
ATOM 746 C CA . TYR A 1 92 ? -16.518 -3.722 7.824 1.00 80.88 92 TYR A CA 1
ATOM 747 C C . TYR A 1 92 ? -15.573 -3.785 6.628 1.00 80.88 92 TYR A C 1
ATOM 749 O O . TYR A 1 92 ? -14.419 -4.195 6.751 1.00 80.88 92 TYR A O 1
ATOM 757 N N . SER A 1 93 ? -16.051 -3.333 5.469 1.00 82.75 93 SER A N 1
ATOM 758 C CA . SER A 1 93 ? -15.185 -3.170 4.304 1.00 82.75 93 SER A CA 1
ATOM 759 C C . SER A 1 93 ? -14.271 -1.965 4.495 1.00 82.75 93 SER A C 1
ATOM 761 O O . SER A 1 93 ? -14.736 -0.869 4.806 1.00 82.75 93 SER A O 1
ATOM 763 N N . LEU A 1 94 ? -12.981 -2.157 4.236 1.00 89.19 94 LEU A N 1
ATOM 764 C CA . LEU A 1 94 ? -12.029 -1.060 4.111 1.00 89.19 94 LEU A CA 1
ATOM 765 C C . LEU A 1 94 ? -12.193 -0.363 2.758 1.00 89.19 94 LEU A C 1
ATOM 767 O O . LEU A 1 94 ? -12.427 -1.010 1.742 1.00 89.19 94 LEU A O 1
ATOM 771 N N . SER A 1 95 ? -12.025 0.951 2.735 1.00 93.62 95 SER A N 1
ATOM 772 C CA . SER A 1 95 ? -11.774 1.741 1.535 1.00 93.62 95 SER A CA 1
ATOM 773 C C . SER A 1 95 ? -10.283 2.034 1.472 1.00 93.62 95 SER A C 1
ATOM 775 O O . SER A 1 95 ? -9.749 2.659 2.386 1.00 93.62 95 SER A O 1
ATOM 777 N N . ILE A 1 96 ? -9.618 1.619 0.395 1.00 95.88 96 ILE A N 1
ATOM 778 C CA . ILE A 1 96 ? -8.177 1.827 0.212 1.00 95.88 96 ILE A CA 1
ATOM 779 C C . ILE A 1 96 ? -7.898 2.735 -0.987 1.00 95.88 96 ILE A C 1
ATOM 781 O O . ILE A 1 96 ? -8.637 2.698 -1.973 1.00 95.88 96 ILE A O 1
ATOM 785 N N . SER A 1 97 ? -6.827 3.519 -0.915 1.00 95.56 97 SER A N 1
ATOM 786 C CA . SER A 1 97 ? -6.292 4.293 -2.041 1.00 95.56 97 SER A CA 1
ATOM 787 C C . SER A 1 97 ? -4.771 4.369 -1.952 1.00 95.56 97 SER A C 1
ATOM 789 O O . SER A 1 97 ? -4.237 4.511 -0.848 1.00 95.56 97 SER A O 1
ATOM 791 N N . PHE A 1 98 ? -4.107 4.311 -3.105 1.00 96.19 98 PHE A N 1
ATOM 792 C CA . PHE A 1 98 ? -2.651 4.372 -3.227 1.00 96.19 98 PHE A CA 1
ATOM 793 C C . PHE A 1 98 ? -2.185 5.761 -3.666 1.00 96.19 98 PHE A C 1
ATOM 795 O O . PHE A 1 98 ? -2.829 6.388 -4.512 1.00 96.19 98 PHE A O 1
ATOM 802 N N . TYR A 1 99 ? -1.060 6.208 -3.116 1.00 94.00 99 TYR A N 1
ATOM 803 C CA . TYR A 1 99 ? -0.421 7.495 -3.387 1.00 94.00 99 TYR A CA 1
ATOM 804 C C . TYR A 1 99 ? 1.091 7.297 -3.528 1.00 94.00 99 TYR A C 1
ATOM 806 O O . TYR A 1 99 ? 1.645 6.463 -2.821 1.00 94.00 99 TYR A O 1
ATOM 814 N N . ILE A 1 100 ? 1.753 8.073 -4.388 1.00 91.69 100 ILE A N 1
ATOM 815 C CA . ILE A 1 100 ? 3.223 8.131 -4.402 1.00 91.69 100 ILE A CA 1
ATOM 816 C C . ILE A 1 100 ? 3.695 8.895 -3.163 1.00 91.69 100 ILE A C 1
ATOM 818 O O . ILE A 1 100 ? 3.115 9.929 -2.811 1.00 91.69 100 ILE A O 1
ATOM 822 N N . ASP A 1 101 ? 4.718 8.377 -2.491 1.00 88.94 101 ASP A N 1
ATOM 823 C CA . ASP A 1 101 ? 5.345 9.028 -1.347 1.00 88.94 101 ASP A CA 1
ATOM 824 C C . ASP A 1 101 ? 6.328 10.120 -1.785 1.00 88.94 101 ASP A C 1
ATOM 826 O O . ASP A 1 101 ? 7.537 9.927 -1.850 1.00 88.94 101 ASP A O 1
ATOM 830 N N . THR A 1 102 ? 5.793 11.305 -2.076 1.00 74.62 102 THR A N 1
ATOM 831 C CA . THR A 1 102 ? 6.584 12.447 -2.554 1.00 74.62 102 THR A CA 1
ATOM 832 C C . THR A 1 102 ? 7.591 12.979 -1.530 1.00 74.62 102 THR A C 1
ATOM 834 O O . THR A 1 102 ? 8.520 13.675 -1.921 1.00 74.62 102 THR A O 1
ATOM 837 N N . GLU A 1 103 ? 7.416 12.703 -0.229 1.00 65.75 103 GLU A N 1
ATOM 838 C CA . GLU A 1 103 ? 8.379 13.125 0.805 1.00 65.75 103 GLU A CA 1
ATOM 839 C C . GLU A 1 103 ? 9.672 12.301 0.730 1.00 65.75 103 GLU A C 1
ATOM 841 O O . GLU A 1 103 ? 10.756 12.854 0.916 1.00 65.75 103 GLU A O 1
ATOM 846 N N . LEU A 1 104 ? 9.563 11.000 0.435 1.00 59.25 104 LEU A N 1
ATOM 847 C CA . LEU A 1 104 ? 10.723 10.133 0.234 1.00 59.25 104 LEU A CA 1
ATOM 848 C C . LEU A 1 104 ? 11.379 10.417 -1.122 1.00 59.25 104 LEU A C 1
ATOM 850 O O . LEU A 1 104 ? 12.584 10.641 -1.169 1.00 59.25 104 LEU A O 1
ATOM 854 N N . SER A 1 105 ? 10.579 10.519 -2.191 1.00 59.19 105 SER A N 1
ATOM 855 C CA . SER A 1 105 ? 11.097 10.775 -3.541 1.00 59.19 105 SER A CA 1
ATOM 856 C C . SER A 1 105 ? 11.863 12.101 -3.629 1.00 59.19 105 SER A C 1
ATOM 858 O O . SER A 1 105 ? 12.950 12.138 -4.191 1.00 59.19 105 SER A O 1
ATOM 860 N N . ALA A 1 106 ? 11.368 13.177 -3.001 1.00 59.94 106 ALA A N 1
ATOM 861 C CA . ALA A 1 106 ? 12.079 14.460 -2.975 1.00 59.94 106 ALA A CA 1
ATOM 862 C C . ALA A 1 106 ? 13.398 14.398 -2.185 1.00 59.94 106 ALA A C 1
ATOM 864 O O . ALA A 1 106 ? 14.344 15.121 -2.493 1.00 59.94 106 ALA A O 1
ATOM 865 N N . ARG A 1 107 ? 13.469 13.549 -1.152 1.00 59.81 107 ARG A N 1
ATOM 866 C CA . ARG A 1 107 ? 14.684 13.361 -0.357 1.00 59.81 107 ARG A CA 1
ATOM 867 C C . ARG A 1 107 ? 15.726 12.529 -1.106 1.00 59.81 107 ARG A C 1
ATOM 869 O O . ARG A 1 107 ? 16.890 12.906 -1.086 1.00 59.81 107 ARG A O 1
ATOM 876 N N . GLU A 1 108 ? 15.314 11.465 -1.791 1.00 60.84 108 GLU A N 1
ATOM 877 C CA . GLU A 1 108 ? 16.204 10.662 -2.641 1.00 60.84 108 GLU A CA 1
ATOM 878 C C . GLU A 1 108 ? 16.712 11.462 -3.851 1.00 60.84 108 GLU A C 1
ATOM 880 O O . GLU A 1 108 ? 17.895 11.402 -4.175 1.00 60.84 108 GLU A O 1
ATOM 885 N N . GLU A 1 109 ? 15.860 12.273 -4.488 1.00 61.31 109 GLU A N 1
ATOM 886 C CA . GLU A 1 109 ? 16.278 13.196 -5.553 1.00 61.31 109 GLU A CA 1
ATOM 887 C C . GLU A 1 109 ? 17.316 14.212 -5.053 1.00 61.31 109 GLU A C 1
ATOM 889 O O . GLU A 1 109 ? 18.319 14.451 -5.725 1.00 61.31 109 GLU A O 1
ATOM 894 N N . LEU A 1 110 ? 17.116 14.781 -3.858 1.00 62.50 110 LEU A N 1
ATOM 895 C CA . LEU A 1 110 ? 18.089 15.682 -3.234 1.00 62.50 110 LEU A CA 1
ATOM 896 C C . LEU A 1 110 ? 19.410 14.976 -2.906 1.00 62.50 110 LEU A C 1
ATOM 898 O O . LEU A 1 110 ? 20.469 15.536 -3.177 1.00 62.50 110 LEU A O 1
ATOM 902 N N . GLU A 1 111 ? 19.363 13.769 -2.339 1.00 65.19 111 GLU A N 1
ATOM 903 C CA . GLU A 1 111 ? 20.560 12.981 -2.018 1.00 65.19 111 GLU A CA 1
ATOM 904 C C . GLU A 1 111 ? 21.351 12.627 -3.293 1.00 65.19 111 GLU A C 1
ATOM 906 O O . GLU A 1 111 ? 22.567 12.815 -3.323 1.00 65.19 111 GLU A O 1
ATOM 911 N N . ASN A 1 112 ? 20.681 12.240 -4.383 1.00 68.81 112 ASN A N 1
ATOM 912 C CA . ASN A 1 112 ? 21.333 11.979 -5.673 1.00 68.81 112 ASN A CA 1
ATOM 913 C C . ASN A 1 112 ? 22.002 13.235 -6.261 1.00 68.81 112 ASN A C 1
ATOM 915 O O . ASN A 1 112 ? 23.146 13.173 -6.707 1.00 68.81 112 ASN A O 1
ATOM 919 N N . LEU A 1 113 ? 21.334 14.393 -6.203 1.00 68.25 113 LEU A N 1
ATOM 920 C CA . LEU A 1 113 ? 21.910 15.665 -6.660 1.00 68.25 113 LEU A CA 1
ATOM 921 C C . LEU A 1 113 ? 23.125 16.099 -5.829 1.00 68.25 113 LEU A C 1
ATOM 923 O O . LEU A 1 113 ? 24.046 16.715 -6.362 1.00 68.25 113 LEU A O 1
ATOM 927 N N . LEU A 1 114 ? 23.134 15.809 -4.528 1.00 71.38 114 LEU A N 1
ATOM 928 C CA . LEU A 1 114 ? 24.280 16.076 -3.657 1.00 71.38 114 LEU A CA 1
ATOM 929 C C . LEU A 1 114 ? 25.473 15.176 -4.005 1.00 71.38 114 LEU A C 1
ATOM 931 O O . LEU A 1 114 ? 26.592 15.671 -4.099 1.00 71.38 114 LEU A O 1
ATOM 935 N N . HIS A 1 115 ? 25.237 13.889 -4.263 1.00 60.06 115 HIS A N 1
ATOM 936 C CA . HIS A 1 115 ? 26.301 12.944 -4.609 1.00 60.06 115 HIS A CA 1
ATOM 937 C C . HIS A 1 115 ? 26.955 13.210 -5.973 1.00 60.06 115 HIS A C 1
ATOM 939 O O . HIS A 1 115 ? 28.160 13.001 -6.108 1.00 60.06 115 HIS A O 1
ATOM 945 N N . ASP A 1 116 ? 26.213 13.731 -6.951 1.00 59.97 116 ASP A N 1
ATOM 946 C CA . ASP A 1 116 ? 26.777 14.107 -8.255 1.00 59.97 116 ASP A CA 1
ATOM 947 C C . ASP A 1 116 ? 27.659 15.374 -8.192 1.00 59.97 116 ASP A C 1
ATOM 949 O O . ASP A 1 116 ? 28.530 15.565 -9.043 1.00 59.97 116 ASP A O 1
ATOM 953 N N . ASN A 1 117 ? 27.489 16.231 -7.176 1.00 57.00 117 ASN A N 1
ATOM 954 C CA . ASN A 1 117 ? 28.278 17.462 -7.017 1.00 57.00 117 ASN A CA 1
ATOM 955 C C . ASN A 1 117 ? 29.617 17.265 -6.280 1.00 57.00 117 ASN A C 1
ATOM 957 O O . ASN A 1 117 ? 30.499 18.108 -6.421 1.00 57.00 117 ASN A O 1
ATOM 961 N N . ASP A 1 118 ? 29.804 16.167 -5.542 1.00 53.03 118 ASP A N 1
ATOM 962 C CA . ASP A 1 118 ? 31.053 15.877 -4.809 1.00 53.03 118 ASP A CA 1
ATOM 963 C C . ASP A 1 118 ? 32.130 15.174 -5.672 1.00 53.03 118 ASP A C 1
ATOM 965 O O . ASP A 1 118 ? 33.242 14.923 -5.205 1.00 53.03 118 ASP A O 1
ATOM 969 N N . LEU A 1 119 ? 31.826 14.853 -6.937 1.00 50.78 119 LEU A N 1
ATOM 970 C CA . LEU A 1 119 ? 32.742 14.205 -7.895 1.00 50.78 119 LEU A CA 1
ATOM 971 C C . LEU A 1 119 ? 33.304 15.159 -8.972 1.00 50.78 119 LEU A C 1
ATOM 973 O O . LEU A 1 119 ? 33.921 14.684 -9.929 1.00 50.78 119 LEU A O 1
ATOM 977 N N . SER A 1 120 ? 33.100 16.475 -8.829 1.00 45.62 120 SER A N 1
ATOM 978 C CA . SER A 1 120 ? 33.577 17.511 -9.769 1.00 45.62 120 SER A CA 1
ATOM 979 C C . SER A 1 120 ? 34.743 18.332 -9.226 1.00 45.62 120 SER A C 1
ATOM 981 O O . SER A 1 120 ? 34.670 18.767 -8.057 1.00 45.62 120 SER A O 1
#

pLDDT: mean 83.19, std 15.42, range [39.69, 96.56]

Sequence (120 aa):
MILPNIEKTNKKYIREQQIAEESYKRLIQIMRDLTDEDENLSGIKITKVRAKGLQVLRIYVDGCSTAQLKSLNGEYKNRIRHLLGKSLQLRYSLSISFYIDTELSAREELENLLHDNDLS